Protein AF-A0A7S6S527-F1 (afdb_monomer)

Foldseek 3Di:
DVCVVQQWDQDPDPVDRRDIDRHPDDDDVVVVVVCVVCVVVVVCCQPVNDDQPDDQLVVQLVVQLVVCVVVVADCHRPGPSVVVSNVVSVVRVVVVVVVVVVPD

pLDDT: mean 82.78, std 13.39, range [46.62, 97.94]

Nearest PDB structures (foldseek):
  6sgb-assembly1_Cb  TM=3.307E-01  e=4.128E+00  Trypanosoma brucei brucei

Structure (mmCIF, N/CA/C/O backbone):
data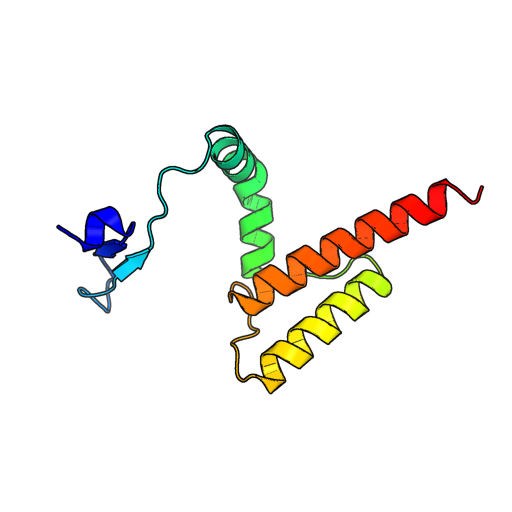_AF-A0A7S6S527-F1
#
_entry.id   AF-A0A7S6S527-F1
#
loop_
_atom_site.group_PDB
_atom_site.id
_atom_site.type_symbol
_atom_site.label_atom_id
_atom_site.label_alt_id
_atom_site.label_comp_id
_atom_site.label_asym_id
_atom_site.label_entity_id
_atom_site.label_seq_id
_atom_site.pdbx_PDB_ins_code
_atom_site.Cartn_x
_atom_site.Cartn_y
_atom_site.Cartn_z
_atom_site.occupancy
_atom_site.B_iso_or_equiv
_atom_site.auth_seq_id
_atom_site.auth_comp_id
_atom_site.auth_asym_id
_atom_site.auth_atom_id
_atom_site.pdbx_PDB_model_num
ATOM 1 N N . MET A 1 1 ? -9.438 11.636 27.607 1.00 56.94 1 MET A N 1
ATOM 2 C CA . MET A 1 1 ? -10.000 10.548 26.778 1.00 56.94 1 MET A CA 1
ATOM 3 C C . MET A 1 1 ? -8.856 9.749 26.169 1.00 56.94 1 MET A C 1
ATOM 5 O O . MET A 1 1 ? -8.045 10.335 25.465 1.00 56.94 1 MET A O 1
ATOM 9 N N . ALA A 1 2 ? -8.733 8.459 26.499 1.00 62.16 2 ALA A N 1
ATOM 10 C CA . ALA A 1 2 ? -7.599 7.614 26.098 1.00 62.16 2 ALA A CA 1
ATOM 11 C C . ALA A 1 2 ? -7.501 7.401 24.572 1.00 62.16 2 ALA A C 1
ATOM 13 O O . ALA A 1 2 ? -6.401 7.401 24.034 1.00 62.16 2 ALA A O 1
ATOM 14 N N . LEU A 1 3 ? -8.642 7.338 23.874 1.00 58.88 3 LEU A N 1
ATOM 15 C CA . LEU A 1 3 ? -8.729 7.197 22.411 1.00 58.88 3 LEU A CA 1
ATOM 16 C C . LEU A 1 3 ? -8.026 8.337 21.656 1.00 58.88 3 LEU A C 1
ATOM 18 O O . LEU A 1 3 ? -7.224 8.083 20.766 1.00 58.88 3 LEU A O 1
ATOM 22 N N . ALA A 1 4 ? -8.234 9.587 22.079 1.00 60.38 4 ALA A N 1
ATOM 23 C CA . ALA A 1 4 ? -7.584 10.746 21.464 1.00 60.38 4 ALA A CA 1
ATOM 24 C C . ALA A 1 4 ? -6.053 10.736 21.644 1.00 60.38 4 ALA A C 1
ATOM 26 O O . ALA A 1 4 ? -5.325 11.168 20.759 1.00 60.38 4 ALA A O 1
ATOM 27 N N . ARG A 1 5 ? -5.550 10.207 22.770 1.00 60.75 5 ARG A N 1
ATOM 28 C CA . ARG A 1 5 ? -4.101 10.051 23.005 1.00 60.75 5 ARG A CA 1
ATOM 29 C C . ARG A 1 5 ? -3.485 8.933 22.164 1.00 60.75 5 ARG A C 1
ATOM 31 O O . ARG A 1 5 ? -2.301 8.998 21.869 1.00 60.75 5 ARG A O 1
ATOM 38 N N . ALA A 1 6 ? -4.285 7.941 21.779 1.00 61.31 6 ALA A N 1
ATOM 39 C CA . ALA A 1 6 ? -3.887 6.871 20.872 1.00 61.31 6 ALA A CA 1
ATOM 40 C C . ALA A 1 6 ? -4.016 7.264 19.388 1.00 61.31 6 ALA A C 1
ATOM 42 O O . ALA A 1 6 ? -3.831 6.412 18.527 1.00 61.31 6 ALA A O 1
ATOM 43 N N . GLY A 1 7 ? -4.375 8.520 19.080 1.00 66.75 7 GLY A N 1
ATOM 44 C CA . GLY A 1 7 ? -4.630 8.938 17.704 1.00 66.75 7 GLY A CA 1
ATOM 45 C C . GLY A 1 7 ? -5.824 8.206 17.094 1.00 66.75 7 GLY A C 1
ATOM 46 O O . GLY A 1 7 ? -5.796 7.840 15.929 1.00 66.75 7 GLY A O 1
ATOM 47 N N . ILE A 1 8 ? -6.866 7.913 17.872 1.00 69.50 8 ILE A N 1
ATOM 48 C CA . ILE A 1 8 ? -8.067 7.228 17.384 1.00 69.50 8 ILE A CA 1
ATOM 49 C C . ILE A 1 8 ? -9.249 8.191 17.462 1.00 69.50 8 ILE A C 1
ATOM 51 O O . ILE A 1 8 ? -9.558 8.742 18.520 1.00 69.50 8 ILE A O 1
ATOM 55 N N . GLU A 1 9 ? -9.925 8.371 16.331 1.00 77.06 9 GLU A N 1
ATOM 56 C CA . GLU A 1 9 ? -11.110 9.211 16.186 1.00 77.06 9 GLU A CA 1
ATOM 57 C C . GLU A 1 9 ? -12.282 8.379 15.657 1.00 77.06 9 GLU A C 1
ATOM 59 O O . GLU A 1 9 ? -12.097 7.472 14.846 1.00 77.06 9 GLU A O 1
ATOM 64 N N . LEU A 1 10 ? -13.506 8.718 16.064 1.00 73.62 10 LEU A N 1
ATOM 65 C CA . LEU A 1 10 ? -14.705 8.226 15.387 1.00 73.62 10 LEU A CA 1
ATOM 66 C C . LEU A 1 10 ? -14.768 8.855 13.993 1.00 73.62 10 LEU A C 1
ATOM 68 O O . LEU A 1 10 ? -14.742 10.078 13.851 1.00 73.62 10 LEU A O 1
ATOM 72 N N . ALA A 1 11 ? -14.826 8.016 12.967 1.00 70.88 11 ALA A N 1
ATOM 73 C CA . ALA A 1 11 ? -14.973 8.436 11.588 1.00 70.88 11 ALA A CA 1
ATOM 74 C C . ALA A 1 11 ? -16.438 8.258 11.177 1.00 70.88 11 ALA A C 1
ATOM 76 O O . ALA A 1 11 ? -16.921 7.126 11.162 1.00 70.88 11 ALA A O 1
ATOM 77 N N . PRO A 1 12 ? -17.149 9.337 10.806 1.00 65.75 12 PRO A N 1
ATOM 78 C CA . PRO A 1 12 ? -18.485 9.207 10.247 1.00 65.75 12 PRO A CA 1
ATOM 79 C C . PRO A 1 12 ? -18.413 8.338 8.987 1.00 65.75 12 PRO A C 1
ATOM 81 O O . PRO A 1 12 ? -17.774 8.721 8.005 1.00 65.75 12 PRO A O 1
ATOM 84 N N . HIS A 1 13 ? -19.034 7.160 9.019 1.00 65.75 13 HIS A N 1
ATOM 85 C CA . HIS A 1 13 ? -19.111 6.255 7.879 1.00 65.75 13 HIS A CA 1
ATOM 86 C C . HIS A 1 13 ? -20.579 5.946 7.565 1.00 65.75 13 HIS A C 1
ATOM 88 O O . HIS A 1 13 ? -21.336 5.643 8.487 1.00 65.75 13 HIS A O 1
ATOM 94 N N . PRO A 1 14 ? -20.998 5.986 6.286 1.00 67.44 14 PRO A N 1
ATOM 95 C CA . PRO A 1 14 ? -22.406 5.839 5.910 1.00 67.44 14 PRO A CA 1
ATOM 96 C C . PRO A 1 14 ? -23.021 4.486 6.299 1.00 67.44 14 PRO A C 1
ATOM 98 O O . PRO A 1 14 ? -24.231 4.403 6.468 1.00 67.44 14 PRO A O 1
ATOM 101 N N . THR A 1 15 ? -22.208 3.440 6.467 1.00 79.56 15 THR A N 1
ATOM 102 C CA . THR A 1 15 ? -22.667 2.095 6.866 1.00 79.56 15 THR A CA 1
ATOM 103 C C . THR A 1 15 ? -22.188 1.640 8.244 1.00 79.56 15 THR A C 1
ATOM 105 O O . THR A 1 15 ? -22.611 0.583 8.697 1.00 79.56 15 THR A O 1
ATOM 108 N N . ASP A 1 16 ? -21.326 2.407 8.920 1.00 74.56 16 ASP A N 1
ATOM 109 C CA . ASP A 1 16 ? -20.830 2.049 10.256 1.00 74.56 16 ASP A CA 1
ATOM 110 C C . ASP A 1 16 ? -20.529 3.311 11.088 1.00 74.56 16 ASP A C 1
ATOM 112 O O . ASP A 1 16 ? -19.416 3.843 11.059 1.00 74.56 16 ASP A O 1
ATOM 116 N N . PRO A 1 17 ? -21.510 3.823 11.846 1.00 72.06 17 PRO A N 1
ATOM 117 C CA . PRO A 1 17 ? -21.333 5.038 12.634 1.00 72.06 17 PRO A CA 1
ATOM 118 C C . PRO A 1 17 ? -20.355 4.869 13.809 1.00 72.06 17 PRO A C 1
ATOM 120 O O . PRO A 1 17 ? -19.928 5.872 14.380 1.00 72.06 17 PRO A O 1
ATOM 123 N N . ALA A 1 18 ? -19.992 3.635 14.176 1.00 79.25 18 ALA A N 1
ATOM 124 C CA . ALA A 1 18 ? -19.023 3.345 15.230 1.00 79.25 18 ALA A CA 1
ATOM 125 C C . ALA A 1 18 ? -17.599 3.153 14.685 1.00 79.25 18 ALA A C 1
ATOM 127 O O . ALA A 1 18 ? -16.679 2.869 15.457 1.00 79.25 18 ALA A O 1
ATOM 128 N N . ARG A 1 19 ? -17.397 3.323 13.371 1.00 78.62 19 ARG A N 1
ATOM 129 C CA . ARG A 1 19 ? -16.106 3.093 12.731 1.00 78.62 19 ARG A CA 1
ATOM 130 C C . ARG A 1 19 ? -15.038 3.994 13.340 1.00 78.62 19 ARG A C 1
ATOM 132 O O . ARG A 1 19 ? -15.084 5.220 13.249 1.00 78.62 19 ARG A O 1
ATOM 139 N N . LEU A 1 20 ? -14.030 3.370 13.933 1.00 79.00 20 LEU A N 1
ATOM 140 C CA . LEU A 1 20 ? -12.847 4.058 14.427 1.00 79.00 20 LEU A CA 1
ATOM 141 C C . LEU A 1 20 ? -11.862 4.237 13.268 1.00 79.00 20 LEU A C 1
ATOM 143 O O . LEU A 1 20 ? -11.524 3.267 12.587 1.00 79.00 20 LEU A O 1
ATOM 147 N N . ARG A 1 21 ? -11.374 5.461 13.044 1.00 72.25 21 ARG A N 1
ATOM 148 C CA . ARG A 1 21 ? -10.151 5.680 12.265 1.00 72.25 21 ARG A CA 1
ATOM 149 C C . ARG A 1 21 ? -8.986 5.927 13.198 1.00 72.25 21 ARG A C 1
ATOM 151 O O . ARG A 1 21 ? -9.079 6.700 14.149 1.00 72.25 21 ARG A O 1
ATOM 158 N N . HIS A 1 22 ? -7.858 5.337 12.850 1.00 70.31 22 HIS A N 1
ATOM 159 C CA . HIS A 1 22 ? -6.585 5.798 13.357 1.00 70.31 22 HIS A CA 1
ATOM 160 C C . HIS A 1 22 ? -6.202 7.077 12.597 1.00 70.31 22 HIS A C 1
ATOM 162 O O . HIS A 1 22 ? -6.009 7.060 11.381 1.00 70.31 22 HIS A O 1
ATOM 168 N N . ARG A 1 23 ? -6.148 8.199 13.307 1.00 66.25 23 ARG A N 1
ATOM 169 C CA . ARG A 1 23 ? -5.499 9.437 12.896 1.00 66.25 23 ARG A CA 1
ATOM 170 C C . ARG A 1 23 ? -4.164 9.530 13.646 1.00 66.25 23 ARG A C 1
ATOM 172 O O . ARG A 1 23 ? -4.160 9.921 14.813 1.00 66.25 23 ARG A O 1
ATOM 179 N N . PRO A 1 24 ? -3.039 9.196 12.996 1.00 60.59 24 PRO A N 1
ATOM 180 C CA . PRO A 1 24 ? -1.721 9.428 13.574 1.00 60.59 24 PRO A CA 1
ATOM 181 C C . PRO A 1 24 ? -1.588 10.882 14.046 1.00 60.59 24 PRO A C 1
ATOM 183 O O . PRO A 1 24 ? -2.240 11.772 13.488 1.00 60.59 24 PRO A O 1
ATOM 186 N N . ALA A 1 25 ? -0.725 11.131 15.037 1.00 67.75 25 ALA A N 1
ATOM 187 C CA . ALA A 1 25 ? -0.280 12.490 15.345 1.00 67.75 25 ALA A CA 1
ATOM 188 C C . ALA A 1 25 ? 0.169 13.199 14.055 1.00 67.75 25 ALA A C 1
ATOM 190 O O . ALA A 1 25 ? 0.591 12.523 13.110 1.00 67.75 25 ALA A O 1
ATOM 191 N N . ASP A 1 26 ? 0.041 14.531 14.010 1.00 70.94 26 ASP A N 1
ATOM 192 C CA . ASP A 1 26 ? 0.359 15.315 12.814 1.00 70.94 26 ASP A CA 1
ATOM 193 C C . ASP A 1 26 ? 1.672 14.830 12.188 1.00 70.94 26 ASP A C 1
ATOM 195 O O . ASP A 1 26 ? 2.714 14.764 12.845 1.00 70.94 26 ASP A O 1
ATOM 199 N N . LEU A 1 27 ? 1.591 14.425 10.917 1.00 71.19 27 LEU A N 1
ATOM 200 C CA . LEU A 1 27 ? 2.757 13.980 10.164 1.00 71.19 27 LEU A CA 1
ATOM 201 C C . LEU A 1 27 ? 3.811 15.094 10.191 1.00 71.19 27 LEU A C 1
ATOM 203 O O . LEU A 1 27 ? 3.431 16.266 10.072 1.00 71.19 27 LEU A O 1
ATOM 207 N N . PRO A 1 28 ? 5.113 14.756 10.263 1.00 84.12 28 PRO A N 1
ATOM 208 C CA . PRO A 1 28 ? 6.173 15.740 10.091 1.00 84.12 28 PRO A CA 1
ATOM 209 C C . PRO A 1 28 ? 5.870 16.643 8.880 1.00 84.12 28 PRO A C 1
ATOM 211 O O . PRO A 1 28 ? 5.493 16.109 7.827 1.00 84.12 28 PRO A O 1
ATOM 214 N N . PRO A 1 29 ? 5.981 17.982 8.998 1.00 81.38 29 PRO A N 1
ATOM 215 C CA . PRO A 1 29 ? 5.527 18.910 7.960 1.00 81.38 29 PRO A CA 1
ATOM 216 C C . PRO A 1 29 ? 6.087 18.594 6.573 1.00 81.38 29 PRO A C 1
ATOM 218 O O . PRO A 1 29 ? 5.344 18.623 5.591 1.00 81.38 29 PRO A O 1
ATOM 221 N N . ASP A 1 30 ? 7.357 18.195 6.506 1.00 86.62 30 ASP A N 1
ATOM 222 C CA . ASP A 1 30 ? 8.026 17.816 5.261 1.00 86.62 30 ASP A CA 1
ATOM 223 C C . ASP A 1 30 ? 7.396 16.577 4.619 1.00 86.62 30 ASP A C 1
ATOM 225 O O . ASP A 1 30 ? 7.185 16.528 3.407 1.00 86.62 30 ASP A O 1
ATOM 229 N N . LEU A 1 31 ? 7.023 15.582 5.428 1.00 81.38 31 LEU A N 1
ATOM 230 C CA . LEU A 1 31 ? 6.355 14.377 4.945 1.00 81.38 31 LEU A CA 1
ATOM 231 C C . LEU A 1 31 ? 4.936 14.693 4.459 1.00 81.38 31 LEU A C 1
ATOM 233 O O . LEU A 1 31 ? 4.532 14.234 3.392 1.00 81.38 31 LEU A O 1
ATOM 237 N N . SER A 1 32 ? 4.201 15.530 5.195 1.00 84.00 32 SER A N 1
ATOM 238 C CA . SER A 1 32 ? 2.873 16.005 4.789 1.00 84.00 32 SER A CA 1
ATOM 239 C C . SER A 1 32 ? 2.927 16.785 3.469 1.00 84.00 32 SER A C 1
ATOM 241 O O . SER A 1 32 ? 2.113 16.557 2.570 1.00 84.00 32 SER A O 1
ATOM 243 N N . ALA A 1 33 ? 3.920 17.663 3.304 1.00 87.44 33 ALA A N 1
ATOM 244 C CA . ALA A 1 33 ? 4.144 18.409 2.069 1.00 87.44 33 ALA A CA 1
ATOM 245 C C . ALA A 1 33 ? 4.477 17.479 0.893 1.00 87.44 33 ALA A C 1
ATOM 247 O O . ALA A 1 33 ? 3.848 17.577 -0.161 1.00 87.44 33 ALA A O 1
ATOM 248 N N . ARG A 1 34 ? 5.393 16.520 1.082 1.00 88.31 34 ARG A N 1
ATOM 249 C CA . ARG A 1 34 ? 5.749 15.529 0.054 1.00 88.31 34 ARG A CA 1
ATOM 250 C C . ARG A 1 34 ? 4.553 14.679 -0.368 1.00 88.31 34 ARG A C 1
ATOM 252 O O . ARG A 1 34 ? 4.326 14.505 -1.562 1.00 88.31 34 ARG A O 1
ATOM 259 N N . LEU A 1 35 ? 3.746 14.204 0.581 1.00 86.44 35 LEU A N 1
ATOM 260 C CA . LEU A 1 35 ? 2.534 13.436 0.276 1.00 86.44 35 LEU A CA 1
ATOM 261 C C . LEU A 1 35 ? 1.507 14.255 -0.513 1.00 86.44 35 LEU A C 1
ATOM 263 O O . LEU A 1 35 ? 0.839 13.712 -1.388 1.00 86.44 35 LEU A O 1
ATOM 267 N N . ARG A 1 36 ? 1.388 15.562 -0.244 1.00 88.56 36 ARG A N 1
ATOM 268 C CA . ARG A 1 36 ? 0.527 16.452 -1.040 1.00 88.56 36 ARG A CA 1
ATOM 269 C C . ARG A 1 36 ? 1.034 16.604 -2.470 1.00 88.56 36 ARG A C 1
ATOM 271 O O . ARG A 1 36 ? 0.228 16.503 -3.390 1.00 88.56 36 ARG A O 1
ATOM 278 N N . ILE A 1 37 ? 2.340 16.803 -2.652 1.00 94.56 37 ILE A N 1
ATOM 279 C CA . ILE A 1 37 ? 2.968 16.934 -3.977 1.00 94.56 37 ILE A CA 1
ATOM 280 C C . ILE A 1 37 ? 2.778 15.646 -4.790 1.00 94.56 37 ILE A C 1
ATOM 282 O O . ILE A 1 37 ? 2.375 15.697 -5.948 1.00 94.56 37 ILE A O 1
ATOM 286 N N . HIS A 1 38 ? 2.992 14.483 -4.170 1.00 91.12 38 HIS A N 1
ATOM 287 C CA . HIS A 1 38 ? 2.923 13.182 -4.842 1.00 91.12 38 HIS A CA 1
ATOM 288 C C . HIS A 1 38 ? 1.559 12.491 -4.728 1.00 91.12 38 HIS A C 1
ATOM 290 O O . HIS A 1 38 ? 1.443 11.304 -5.030 1.00 91.12 38 HIS A O 1
ATOM 296 N N . ARG A 1 39 ? 0.505 13.214 -4.326 1.00 90.50 39 ARG A N 1
ATOM 297 C CA . ARG A 1 39 ? -0.815 12.631 -4.040 1.00 90.50 39 ARG A CA 1
ATOM 298 C C . ARG A 1 39 ? -1.354 11.793 -5.196 1.00 90.50 39 ARG A C 1
ATOM 300 O O . ARG A 1 39 ? -1.865 10.707 -4.958 1.00 90.50 39 ARG A O 1
ATOM 307 N N . ALA A 1 40 ? -1.264 12.298 -6.425 1.00 91.31 40 ALA A N 1
ATOM 308 C CA . ALA A 1 40 ? -1.778 11.594 -7.599 1.00 91.31 40 ALA A CA 1
ATOM 309 C C . ALA A 1 40 ? -1.050 10.262 -7.830 1.00 91.31 40 ALA A C 1
ATOM 311 O O . ALA A 1 40 ? -1.704 9.250 -8.051 1.00 91.31 40 ALA A O 1
ATOM 312 N N . ALA A 1 41 ? 0.279 10.250 -7.696 1.00 88.19 41 ALA A N 1
ATOM 313 C CA . ALA A 1 41 ? 1.083 9.040 -7.843 1.00 88.19 41 ALA A CA 1
ATOM 314 C C . ALA A 1 41 ? 0.780 8.014 -6.741 1.00 88.19 41 ALA A C 1
ATOM 316 O O . ALA A 1 41 ? 0.602 6.837 -7.028 1.00 88.19 41 ALA A O 1
ATOM 317 N N . VAL A 1 42 ? 0.652 8.467 -5.488 1.00 88.06 42 VAL A N 1
ATOM 318 C CA . VAL A 1 42 ? 0.296 7.598 -4.355 1.00 88.06 42 VAL A CA 1
ATOM 319 C C . VAL A 1 42 ? -1.098 6.997 -4.538 1.00 88.06 42 VAL A C 1
ATOM 321 O O . VAL A 1 42 ? -1.291 5.811 -4.297 1.00 88.06 42 VAL A O 1
ATOM 324 N N . VAL A 1 43 ? -2.074 7.794 -4.983 1.00 88.75 43 VAL A N 1
ATOM 325 C CA . VAL A 1 43 ? -3.429 7.294 -5.261 1.00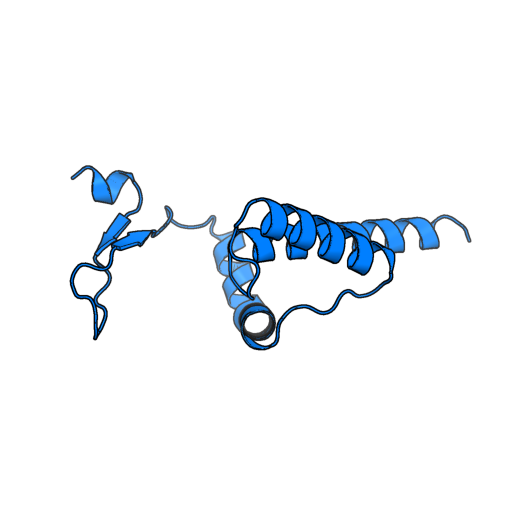 88.75 43 VAL A CA 1
ATOM 326 C C . VAL A 1 43 ? -3.424 6.316 -6.433 1.00 88.75 43 VAL A C 1
ATOM 328 O O . VAL A 1 43 ? -4.052 5.271 -6.313 1.00 88.75 43 VAL A O 1
ATOM 331 N N . GLY A 1 44 ? -2.703 6.614 -7.518 1.00 88.19 44 GLY A N 1
ATOM 332 C CA . GLY A 1 44 ? -2.553 5.696 -8.650 1.00 88.19 44 GLY A CA 1
ATOM 333 C C . GLY A 1 44 ? -1.993 4.349 -8.204 1.00 88.19 44 GLY A C 1
ATOM 334 O O . GLY A 1 44 ? -2.601 3.322 -8.452 1.00 88.19 44 GLY A O 1
ATOM 335 N N . LEU A 1 45 ? -0.925 4.349 -7.405 1.00 89.19 45 LEU A N 1
ATOM 336 C CA . LEU A 1 45 ? -0.344 3.121 -6.856 1.00 89.19 45 LEU A CA 1
ATOM 337 C C . LEU A 1 45 ? -1.333 2.311 -5.996 1.00 89.19 45 LEU A C 1
ATOM 339 O O . LEU A 1 45 ? -1.342 1.085 -6.040 1.00 89.19 45 LEU A O 1
ATOM 343 N N . LEU A 1 46 ? -2.182 2.980 -5.213 1.00 88.62 46 LEU A N 1
ATOM 344 C CA . LEU A 1 46 ? -3.181 2.309 -4.375 1.00 88.62 46 LEU A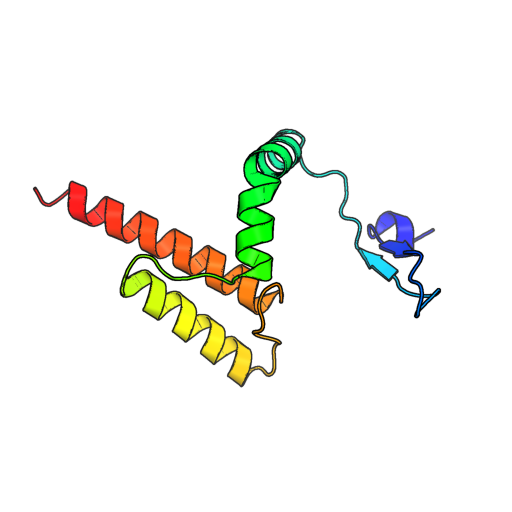 CA 1
ATOM 345 C C . LEU A 1 46 ? -4.369 1.747 -5.168 1.00 88.62 46 LEU A C 1
ATOM 347 O O . LEU A 1 46 ? -4.994 0.793 -4.711 1.00 88.62 46 LEU A O 1
ATOM 351 N N . VAL A 1 47 ? -4.706 2.352 -6.309 1.00 88.56 47 VAL A N 1
ATOM 352 C CA . VAL A 1 47 ? -5.854 1.958 -7.141 1.00 88.56 47 VAL A CA 1
ATOM 353 C C . VAL A 1 47 ? -5.441 0.948 -8.205 1.00 88.56 47 VAL A C 1
ATOM 355 O O . VAL A 1 47 ? -6.078 -0.093 -8.345 1.00 88.56 47 VAL A O 1
ATOM 358 N N . ASP A 1 48 ? -4.367 1.251 -8.923 1.00 89.44 48 ASP A N 1
ATOM 359 C CA . ASP A 1 48 ? -3.894 0.496 -10.082 1.00 89.44 48 ASP A CA 1
ATOM 360 C C . ASP A 1 48 ? -2.901 -0.610 -9.681 1.00 89.44 48 ASP A C 1
ATOM 362 O O . ASP A 1 48 ? -2.602 -1.507 -10.468 1.00 89.44 48 ASP A O 1
ATOM 366 N N . GLY A 1 49 ? -2.413 -0.575 -8.438 1.00 90.56 49 GLY A N 1
ATOM 367 C CA . GLY A 1 49 ? -1.415 -1.499 -7.917 1.00 90.56 49 GLY A CA 1
ATOM 368 C C . GLY A 1 49 ? 0.020 -1.053 -8.204 1.00 90.56 49 GLY A C 1
ATOM 369 O O . GLY A 1 49 ? 0.296 0.071 -8.62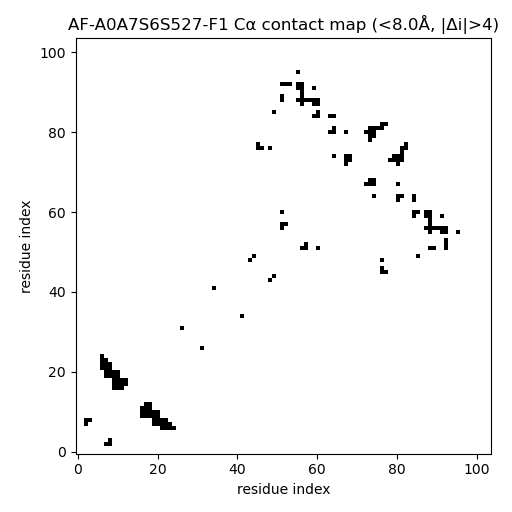3 1.00 90.56 49 GLY A O 1
ATOM 370 N N . TYR A 1 50 ? 0.962 -1.953 -7.934 1.00 93.69 50 TYR A N 1
ATOM 371 C CA . TYR A 1 50 ? 2.392 -1.714 -8.091 1.00 93.69 50 TYR A CA 1
ATOM 372 C C . TYR A 1 50 ? 2.990 -2.750 -9.041 1.00 93.69 50 TYR A C 1
ATOM 374 O O . TYR A 1 50 ? 2.763 -3.948 -8.877 1.00 93.69 50 TYR A O 1
ATOM 382 N N . ALA A 1 51 ? 3.761 -2.267 -10.013 1.00 93.12 51 ALA A N 1
ATOM 383 C CA . ALA A 1 51 ? 4.524 -3.081 -10.945 1.00 93.12 51 ALA A CA 1
ATOM 384 C C . ALA A 1 51 ? 6.025 -2.886 -10.656 1.00 93.12 51 ALA A C 1
ATOM 386 O O . ALA A 1 51 ? 6.501 -1.750 -10.742 1.00 93.12 51 ALA A O 1
ATOM 387 N N . PRO A 1 52 ? 6.764 -3.951 -10.300 1.00 92.38 52 PRO A N 1
ATOM 388 C CA . PRO A 1 52 ? 8.210 -3.895 -10.110 1.00 92.38 52 PRO A CA 1
ATOM 389 C C . PRO A 1 52 ? 8.944 -3.432 -11.371 1.00 92.38 52 PRO A C 1
ATOM 391 O O . PRO A 1 52 ? 8.542 -3.762 -12.486 1.00 92.38 52 PRO A O 1
ATOM 394 N N . ALA A 1 53 ? 10.027 -2.678 -11.183 1.00 89.25 53 ALA A N 1
ATOM 395 C CA . ALA A 1 53 ? 10.830 -2.151 -12.285 1.00 89.25 53 ALA A CA 1
ATOM 396 C C . ALA A 1 53 ? 11.795 -3.190 -12.891 1.00 89.25 53 ALA A C 1
ATOM 398 O O . ALA A 1 53 ? 12.149 -3.073 -14.063 1.00 89.25 53 ALA A O 1
ATOM 399 N N . ASP A 1 54 ? 12.207 -4.187 -12.105 1.00 91.12 54 ASP A N 1
ATOM 400 C CA . ASP A 1 54 ? 13.169 -5.225 -12.480 1.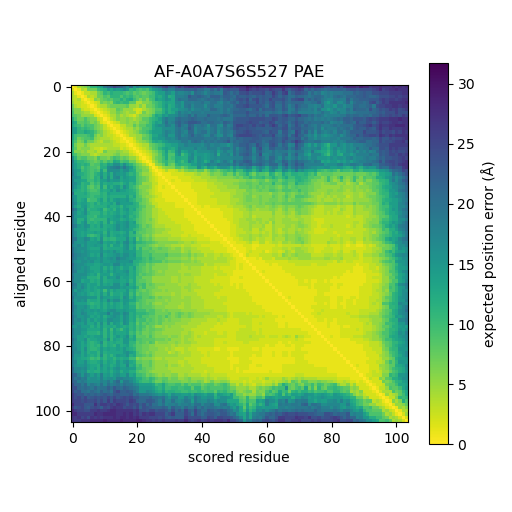00 91.12 54 ASP A CA 1
ATOM 401 C C . ASP A 1 54 ? 12.902 -6.551 -11.740 1.00 91.12 54 ASP A C 1
ATOM 403 O O . ASP A 1 54 ? 12.000 -6.650 -10.897 1.00 91.12 54 ASP A O 1
ATOM 407 N N . ASP A 1 55 ? 13.674 -7.584 -12.093 1.00 92.75 55 ASP A N 1
ATOM 408 C CA . ASP A 1 55 ? 13.519 -8.944 -11.570 1.00 92.75 55 ASP A CA 1
ATOM 409 C C . ASP A 1 55 ? 13.833 -9.043 -10.070 1.00 92.75 55 ASP A C 1
ATOM 411 O O . ASP A 1 55 ? 13.141 -9.769 -9.356 1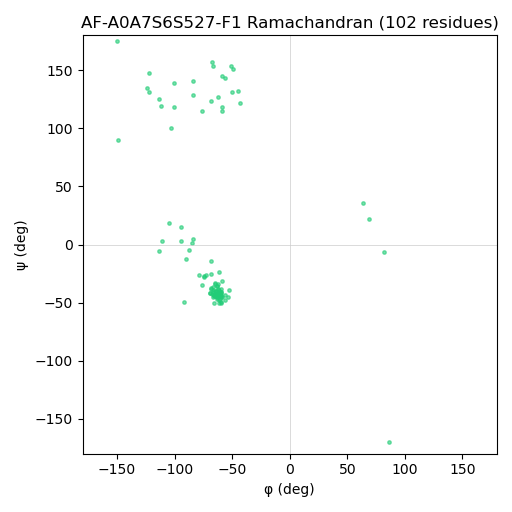.00 92.75 55 ASP A O 1
ATOM 415 N N . ASP A 1 56 ? 14.821 -8.293 -9.569 1.00 92.44 56 ASP A N 1
ATOM 416 C CA . ASP A 1 56 ? 15.190 -8.289 -8.146 1.00 92.44 56 ASP A CA 1
ATOM 417 C C . ASP A 1 56 ? 14.053 -7.680 -7.310 1.00 92.44 56 ASP A C 1
ATOM 419 O O . ASP A 1 56 ? 13.609 -8.249 -6.307 1.00 92.44 56 ASP A O 1
ATOM 423 N N . ALA A 1 57 ? 13.505 -6.555 -7.770 1.00 93.00 57 ALA A N 1
ATOM 424 C CA . ALA A 1 57 ? 12.339 -5.920 -7.178 1.00 93.00 57 ALA A CA 1
ATOM 425 C C . ALA A 1 57 ? 11.104 -6.831 -7.249 1.00 93.00 57 ALA A C 1
ATOM 427 O O . ALA A 1 57 ? 10.317 -6.879 -6.296 1.00 93.00 57 ALA A O 1
ATOM 428 N N . GLY A 1 58 ? 10.932 -7.561 -8.354 1.00 95.50 58 GLY A N 1
ATOM 429 C CA . GLY A 1 58 ? 9.863 -8.541 -8.529 1.00 95.50 58 GLY A CA 1
ATOM 430 C C . GLY A 1 58 ? 9.981 -9.720 -7.569 1.00 95.50 58 GLY A C 1
ATOM 431 O O . GLY A 1 58 ? 8.986 -10.103 -6.950 1.00 95.50 58 GLY A O 1
ATOM 432 N N . TYR A 1 59 ? 11.195 -10.237 -7.382 1.00 95.38 59 TYR A N 1
ATOM 433 C CA . TYR A 1 59 ? 11.487 -11.304 -6.432 1.00 95.38 59 TYR A CA 1
ATOM 434 C C . TYR A 1 59 ? 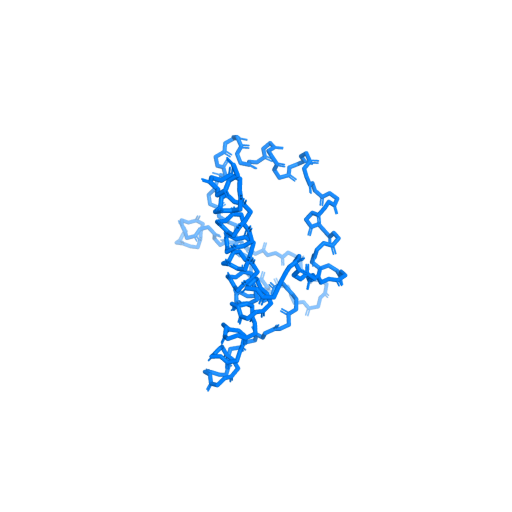11.169 -10.872 -4.997 1.00 95.38 59 TYR A C 1
ATOM 436 O O . TYR A 1 59 ? 10.419 -11.565 -4.313 1.00 95.38 59 TYR A O 1
ATOM 444 N N . VAL A 1 60 ? 11.659 -9.706 -4.557 1.00 96.38 60 VAL A N 1
ATOM 445 C CA . VAL A 1 60 ? 11.397 -9.194 -3.198 1.00 96.38 60 VAL A CA 1
ATOM 446 C C . VAL A 1 60 ? 9.900 -8.999 -2.962 1.00 96.38 60 VAL A C 1
ATOM 448 O O . VAL A 1 60 ? 9.381 -9.415 -1.925 1.00 96.38 60 VAL A O 1
ATOM 451 N N . LEU A 1 61 ? 9.184 -8.415 -3.929 1.00 96.62 61 LEU A N 1
ATOM 452 C CA . LEU A 1 61 ? 7.736 -8.240 -3.822 1.00 96.62 61 LEU A CA 1
ATOM 453 C C . LEU A 1 61 ? 7.025 -9.593 -3.672 1.00 96.62 61 LEU A C 1
ATOM 455 O O . LEU A 1 61 ? 6.210 -9.761 -2.765 1.00 96.62 61 LEU A O 1
ATOM 459 N N . GLY A 1 62 ? 7.333 -10.550 -4.552 1.00 96.62 62 GLY A N 1
ATOM 460 C CA . GLY A 1 62 ? 6.714 -11.874 -4.556 1.00 96.62 62 GLY A CA 1
ATOM 461 C C . GLY A 1 62 ? 7.011 -12.670 -3.286 1.00 96.62 62 GLY A C 1
ATOM 462 O O . GLY A 1 62 ? 6.092 -13.227 -2.691 1.00 96.62 62 GLY A O 1
ATOM 463 N N . GLU A 1 63 ? 8.265 -12.667 -2.829 1.00 97.88 63 GLU A N 1
ATOM 464 C CA . GLU A 1 63 ? 8.688 -13.343 -1.599 1.00 97.88 63 GLU A CA 1
ATOM 465 C C . GLU A 1 63 ? 7.926 -12.797 -0.385 1.00 97.88 63 GLU A C 1
ATOM 467 O O . GLU A 1 63 ? 7.346 -13.561 0.387 1.00 97.88 63 GLU A O 1
ATOM 472 N N . ARG A 1 64 ? 7.872 -11.468 -0.225 1.00 97.75 64 ARG A N 1
ATOM 473 C CA . ARG A 1 64 ? 7.202 -10.838 0.922 1.00 97.75 64 ARG A CA 1
ATOM 474 C C . ARG A 1 64 ? 5.697 -11.049 0.916 1.00 97.75 64 ARG A C 1
ATOM 476 O O . ARG A 1 64 ? 5.125 -11.289 1.979 1.00 97.75 64 ARG A O 1
ATOM 483 N N . LEU A 1 65 ? 5.058 -10.985 -0.251 1.00 97.50 65 LEU A N 1
ATOM 484 C CA . LEU A 1 65 ? 3.630 -11.271 -0.362 1.00 97.50 65 LEU A CA 1
ATOM 485 C C . LEU A 1 65 ? 3.324 -12.752 -0.117 1.00 97.50 65 LEU A C 1
ATOM 487 O O . LEU A 1 65 ? 2.337 -13.035 0.551 1.00 97.50 65 LEU A O 1
ATOM 491 N N . GLY A 1 66 ? 4.175 -13.673 -0.578 1.00 97.50 66 GLY A N 1
ATOM 492 C CA . GLY A 1 66 ? 4.041 -15.102 -0.287 1.00 97.50 66 GLY A CA 1
ATOM 493 C C . GLY A 1 66 ? 4.135 -15.398 1.211 1.00 97.50 66 GLY A C 1
ATOM 494 O O . GLY A 1 66 ? 3.248 -16.034 1.765 1.00 97.50 66 GLY A O 1
ATOM 495 N N . ILE A 1 67 ? 5.139 -14.836 1.896 1.00 97.94 67 ILE A N 1
ATOM 496 C CA . ILE A 1 67 ? 5.272 -14.959 3.359 1.00 97.94 67 ILE A CA 1
ATOM 497 C C . ILE A 1 67 ? 4.042 -14.383 4.075 1.00 97.94 67 ILE A C 1
ATOM 499 O O . ILE A 1 67 ? 3.552 -14.964 5.040 1.00 97.94 67 ILE A O 1
ATOM 503 N N . ALA A 1 68 ? 3.538 -13.229 3.632 1.00 97.19 68 ALA A N 1
ATOM 504 C CA . ALA A 1 68 ? 2.350 -12.621 4.223 1.00 97.19 68 ALA A CA 1
ATOM 505 C C . ALA A 1 68 ? 1.094 -13.487 4.024 1.00 97.19 68 ALA A C 1
ATOM 507 O O . ALA A 1 68 ? 0.303 -13.618 4.959 1.00 97.19 68 ALA A O 1
ATOM 508 N N . ASP A 1 69 ? 0.929 -14.090 2.846 1.00 97.00 69 ASP A N 1
ATOM 509 C CA . ASP A 1 69 ? -0.180 -14.997 2.539 1.00 97.00 69 ASP A CA 1
ATOM 510 C C . ASP A 1 69 ? -0.125 -16.269 3.400 1.00 97.00 69 ASP A C 1
ATOM 512 O O . ASP A 1 69 ? -1.121 -16.624 4.030 1.00 97.00 69 ASP A O 1
ATOM 516 N N . ASP A 1 70 ? 1.061 -16.869 3.554 1.00 97.75 70 ASP A N 1
ATOM 517 C CA . ASP A 1 70 ? 1.293 -18.025 4.436 1.00 97.75 70 ASP A CA 1
ATOM 518 C C . ASP A 1 70 ? 0.942 -17.723 5.905 1.00 97.75 70 ASP A C 1
ATOM 520 O O . ASP A 1 70 ? 0.500 -18.598 6.655 1.00 97.75 70 ASP A O 1
ATOM 524 N N . LEU A 1 71 ? 1.106 -16.466 6.328 1.00 96.62 71 LEU A N 1
ATOM 525 C CA . LEU A 1 71 ? 0.732 -15.977 7.658 1.00 96.62 71 LEU A CA 1
ATOM 526 C C . LEU A 1 71 ? -0.747 -15.558 7.764 1.00 96.62 71 LEU A C 1
ATOM 528 O O . LEU A 1 71 ? -1.178 -15.094 8.823 1.00 96.62 71 LEU A O 1
ATOM 532 N N . GLY A 1 72 ? -1.532 -15.695 6.692 1.00 94.69 72 GLY A N 1
ATOM 533 C CA . GLY A 1 72 ? -2.938 -15.291 6.631 1.00 94.69 72 GLY A CA 1
ATOM 534 C C . GLY A 1 72 ? -3.149 -13.774 6.677 1.00 94.69 72 GLY A C 1
ATOM 535 O O . GLY A 1 72 ? -4.218 -13.302 7.073 1.00 94.69 72 GLY A O 1
ATOM 536 N N . MET A 1 73 ? -2.131 -12.988 6.322 1.00 96.44 73 MET A N 1
ATOM 537 C CA . MET A 1 73 ? -2.212 -11.532 6.294 1.00 96.44 73 MET A CA 1
ATOM 538 C C . MET A 1 73 ? -2.825 -11.053 4.969 1.00 96.44 73 MET A C 1
ATOM 540 O O . MET A 1 73 ? -2.492 -11.581 3.913 1.00 96.44 73 MET A O 1
ATOM 544 N N . PRO A 1 74 ? -3.680 -10.013 4.965 1.00 93.12 74 PRO A N 1
ATOM 545 C CA . PRO A 1 74 ? -4.220 -9.482 3.717 1.00 93.12 74 PRO A CA 1
ATOM 546 C C . PRO A 1 74 ? -3.123 -8.921 2.795 1.00 93.12 74 PRO A C 1
ATOM 548 O O . PRO A 1 74 ? -2.362 -8.042 3.201 1.00 93.12 74 PRO A O 1
ATOM 551 N N . THR A 1 75 ? -3.094 -9.381 1.542 1.00 95.50 75 THR A N 1
ATOM 552 C CA . THR A 1 75 ? -2.076 -9.041 0.521 1.00 95.50 75 THR A CA 1
ATOM 553 C C . THR A 1 75 ? -2.598 -8.171 -0.630 1.00 95.50 75 THR A C 1
ATOM 555 O O . THR A 1 75 ? -1.855 -7.848 -1.554 1.00 95.50 75 THR A O 1
ATOM 558 N N . HIS A 1 76 ? -3.869 -7.759 -0.590 1.00 91.50 76 HIS A N 1
ATOM 559 C CA . HIS A 1 76 ? -4.462 -6.891 -1.611 1.00 91.50 76 HIS A CA 1
ATOM 560 C C . HIS A 1 76 ? -3.850 -5.473 -1.597 1.00 91.50 76 HIS A C 1
ATOM 562 O O . HIS A 1 76 ? -3.356 -5.032 -0.553 1.00 91.50 76 HIS A O 1
ATOM 568 N N . PRO A 1 77 ? -3.919 -4.721 -2.715 1.00 91.44 77 PRO A N 1
ATOM 569 C CA . PRO A 1 77 ? -3.422 -3.349 -2.777 1.00 91.44 77 PRO A CA 1
ATOM 570 C C . PRO A 1 77 ? -3.930 -2.468 -1.630 1.00 91.44 77 PRO A C 1
ATOM 572 O O . PRO A 1 77 ? -5.120 -2.438 -1.319 1.00 91.44 77 PRO A O 1
ATOM 575 N N . GLY A 1 78 ? -3.004 -1.762 -0.981 1.00 87.06 78 GLY A N 1
ATOM 576 C CA . GLY A 1 78 ? -3.287 -0.904 0.173 1.00 87.06 78 GLY A CA 1
ATOM 577 C C . GLY A 1 78 ? -3.382 -1.618 1.528 1.00 87.06 78 GLY A C 1
ATOM 578 O O . GLY A 1 78 ? -3.451 -0.936 2.553 1.00 87.06 78 GLY A O 1
ATOM 579 N N . ALA A 1 79 ? -3.335 -2.953 1.577 1.00 90.62 79 ALA A N 1
ATOM 580 C CA . ALA A 1 79 ? -3.201 -3.674 2.839 1.00 90.62 79 ALA A CA 1
ATOM 581 C C . ALA A 1 79 ? -1.827 -3.411 3.495 1.00 90.62 79 ALA A C 1
ATOM 583 O O . ALA A 1 79 ? -0.847 -3.160 2.788 1.00 90.62 79 ALA A O 1
ATOM 584 N N . PRO A 1 80 ? -1.698 -3.509 4.834 1.00 90.50 80 PRO A N 1
ATOM 585 C CA . PRO A 1 80 ? -0.424 -3.258 5.510 1.00 90.50 80 PRO A CA 1
ATOM 586 C C . PRO A 1 80 ? 0.732 -4.131 5.004 1.00 90.50 80 PRO A C 1
ATOM 588 O O . PRO A 1 80 ? 1.816 -3.608 4.762 1.00 90.50 80 PRO A O 1
ATOM 591 N N . ALA A 1 81 ? 0.498 -5.432 4.791 1.00 94.00 81 ALA A N 1
ATOM 592 C CA . ALA A 1 81 ? 1.520 -6.337 4.260 1.00 94.00 81 ALA A CA 1
ATOM 593 C C . ALA A 1 81 ? 1.951 -5.939 2.842 1.00 94.00 81 ALA A C 1
ATOM 595 O O . ALA A 1 81 ? 3.138 -5.933 2.527 1.00 94.00 81 ALA A O 1
ATOM 596 N N . TRP A 1 82 ? 0.987 -5.529 2.014 1.00 96.00 82 TRP A N 1
ATOM 597 C CA . TRP A 1 82 ? 1.250 -5.052 0.664 1.00 96.00 82 TRP A CA 1
ATOM 598 C C . TRP A 1 82 ? 2.101 -3.778 0.657 1.00 96.00 82 TRP A C 1
ATOM 600 O O . TRP A 1 82 ? 3.081 -3.701 -0.076 1.00 96.00 82 TRP A O 1
ATOM 610 N N . LEU A 1 83 ? 1.789 -2.800 1.516 1.00 94.06 83 LEU A N 1
ATOM 611 C CA . LEU A 1 83 ? 2.550 -1.547 1.605 1.00 94.06 83 LEU A CA 1
ATOM 612 C C . LEU A 1 83 ? 4.014 -1.776 2.005 1.00 94.06 83 LEU A C 1
ATOM 614 O O . LEU A 1 83 ? 4.902 -1.116 1.467 1.00 94.06 83 LEU A O 1
ATOM 618 N N . VAL A 1 84 ? 4.264 -2.714 2.923 1.00 94.19 84 VAL A N 1
ATOM 619 C CA . VAL A 1 84 ? 5.626 -3.097 3.322 1.00 94.19 84 VAL A CA 1
ATOM 620 C C . VAL A 1 84 ? 6.359 -3.758 2.155 1.00 94.19 84 VAL A C 1
ATOM 622 O O . VAL A 1 84 ? 7.447 -3.313 1.796 1.00 94.19 84 VAL A O 1
ATOM 625 N N . ALA A 1 85 ? 5.740 -4.751 1.509 1.00 96.38 85 ALA A N 1
ATOM 626 C CA . ALA A 1 85 ? 6.345 -5.474 0.391 1.00 96.38 85 ALA A CA 1
ATOM 627 C C . ALA A 1 85 ? 6.689 -4.550 -0.795 1.00 96.38 85 ALA A C 1
ATOM 629 O O . ALA A 1 85 ? 7.770 -4.654 -1.373 1.00 96.38 85 ALA A O 1
ATOM 630 N N . VAL A 1 86 ? 5.807 -3.601 -1.124 1.00 95.31 86 VAL A N 1
ATOM 631 C CA . VAL A 1 86 ? 6.054 -2.583 -2.158 1.00 95.31 86 VAL A CA 1
ATOM 632 C C . VAL A 1 86 ? 7.228 -1.680 -1.782 1.00 95.31 86 VAL A C 1
ATOM 634 O O . VAL A 1 86 ? 8.091 -1.427 -2.619 1.00 95.31 86 VAL A O 1
ATOM 637 N N . GLY A 1 87 ? 7.293 -1.210 -0.532 1.00 93.12 87 GLY A N 1
ATOM 638 C CA . GLY A 1 87 ? 8.395 -0.363 -0.070 1.00 93.12 87 GLY A CA 1
ATOM 639 C C . GLY A 1 87 ? 9.754 -1.067 -0.131 1.00 93.12 87 GLY A C 1
ATOM 640 O O . GLY A 1 87 ? 10.738 -0.476 -0.580 1.00 93.12 87 GLY A O 1
ATOM 641 N N . GLU A 1 88 ? 9.807 -2.341 0.262 1.00 94.56 88 GLU A N 1
ATOM 642 C CA . GLU A 1 88 ? 11.029 -3.149 0.173 1.00 94.56 88 GLU A CA 1
ATOM 643 C C . GLU A 1 88 ? 11.429 -3.419 -1.283 1.00 94.56 88 GLU A C 1
ATOM 645 O O . GLU A 1 88 ? 12.592 -3.247 -1.642 1.00 94.56 88 GLU A O 1
ATOM 650 N N . SER A 1 89 ? 10.462 -3.740 -2.147 1.00 94.75 89 SER A N 1
ATOM 651 C CA . SER A 1 89 ? 10.682 -3.931 -3.585 1.00 94.75 89 SER A CA 1
ATOM 652 C C . SER A 1 89 ? 11.247 -2.678 -4.267 1.00 94.75 89 SER A C 1
ATOM 654 O O . SER A 1 89 ? 12.216 -2.765 -5.019 1.00 94.75 89 SER A O 1
ATOM 656 N N . MET A 1 90 ? 10.700 -1.495 -3.966 1.00 92.56 90 MET A N 1
ATOM 657 C CA . MET A 1 90 ? 11.220 -0.222 -4.484 1.00 92.56 90 MET A CA 1
ATOM 658 C C . MET A 1 90 ? 12.649 0.062 -4.008 1.00 92.56 90 MET A C 1
ATOM 660 O O . MET A 1 90 ? 13.441 0.636 -4.750 1.00 92.56 90 MET A O 1
ATOM 664 N N . THR A 1 91 ? 12.981 -0.330 -2.776 1.00 90.19 91 THR A N 1
ATOM 665 C CA . THR A 1 91 ? 14.333 -0.153 -2.226 1.00 90.19 91 THR A CA 1
ATOM 666 C C . THR A 1 91 ? 15.329 -1.079 -2.930 1.00 90.19 91 THR A C 1
ATOM 668 O O . THR A 1 91 ? 16.399 -0.627 -3.328 1.00 90.19 91 THR A O 1
ATOM 671 N N . ALA A 1 92 ? 14.942 -2.332 -3.190 1.00 84.75 92 ALA A N 1
ATOM 672 C CA . ALA A 1 92 ? 15.762 -3.286 -3.938 1.00 84.75 92 ALA A CA 1
ATOM 673 C C . ALA A 1 92 ? 16.077 -2.805 -5.367 1.00 84.75 92 ALA A C 1
ATOM 675 O O . ALA A 1 92 ? 17.226 -2.894 -5.798 1.00 84.75 92 ALA A O 1
ATOM 676 N N . ALA A 1 93 ? 15.098 -2.218 -6.066 1.00 79.88 93 ALA A N 1
ATOM 677 C CA . ALA A 1 93 ? 15.308 -1.636 -7.397 1.00 79.88 93 ALA A CA 1
ATOM 678 C C . ALA A 1 93 ? 16.366 -0.512 -7.388 1.00 79.88 93 ALA A C 1
ATOM 680 O O . ALA A 1 93 ? 17.212 -0.418 -8.280 1.00 79.88 93 ALA A O 1
ATOM 681 N N . LEU A 1 94 ? 16.341 0.350 -6.363 1.00 78.25 94 LEU A N 1
ATOM 682 C CA . LEU A 1 94 ? 17.298 1.454 -6.217 1.00 78.25 94 LEU A CA 1
ATOM 683 C C . LEU A 1 94 ? 18.723 0.945 -5.960 1.00 78.25 94 LEU A C 1
ATOM 685 O O . LEU A 1 94 ? 19.680 1.454 -6.550 1.00 78.25 94 LEU A O 1
ATOM 689 N N . ASP A 1 95 ? 18.869 -0.081 -5.126 1.00 80.12 95 ASP A N 1
ATOM 690 C CA . ASP A 1 95 ? 20.167 -0.698 -4.843 1.00 80.12 95 ASP A CA 1
ATOM 691 C C . ASP A 1 95 ? 20.716 -1.446 -6.071 1.0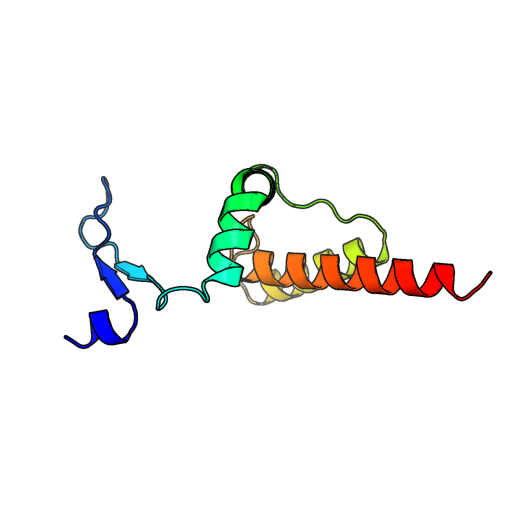0 80.12 95 ASP A C 1
ATOM 693 O O . ASP A 1 95 ? 21.911 -1.359 -6.378 1.00 80.12 95 ASP A O 1
ATOM 697 N N . GLY A 1 96 ? 19.841 -2.113 -6.831 1.00 70.00 96 GLY A N 1
ATOM 698 C CA . GLY A 1 96 ? 20.173 -2.756 -8.103 1.00 70.00 96 GLY A CA 1
ATOM 699 C C . GLY A 1 96 ? 20.683 -1.759 -9.147 1.00 70.00 96 GLY A C 1
ATOM 700 O O . GLY A 1 96 ? 21.747 -1.972 -9.736 1.00 70.00 96 GLY A O 1
ATOM 701 N N . ALA A 1 97 ? 19.992 -0.626 -9.315 1.00 62.31 97 ALA A N 1
ATOM 702 C CA . ALA A 1 97 ? 20.404 0.450 -10.218 1.00 62.31 97 ALA A CA 1
ATOM 703 C C . ALA A 1 97 ? 21.772 1.046 -9.833 1.00 62.31 97 ALA A C 1
ATOM 705 O O . ALA A 1 97 ? 22.643 1.221 -10.688 1.00 62.31 97 ALA A O 1
ATOM 706 N N . SER A 1 98 ? 21.997 1.267 -8.535 1.00 64.12 98 SER A N 1
ATOM 707 C CA . SER A 1 98 ? 23.257 1.799 -7.994 1.00 64.12 98 SER A CA 1
ATOM 708 C C . SER A 1 98 ? 24.451 0.872 -8.258 1.00 64.12 98 SER A C 1
ATOM 710 O O . SER A 1 98 ? 25.577 1.324 -8.477 1.00 64.12 98 SER A O 1
ATOM 712 N N . ARG A 1 99 ? 24.221 -0.446 -8.260 1.00 59.78 99 ARG A N 1
ATOM 713 C CA . ARG A 1 99 ? 25.268 -1.454 -8.474 1.00 59.78 99 ARG A CA 1
ATOM 714 C C . ARG A 1 99 ? 25.723 -1.545 -9.935 1.00 59.78 99 ARG A C 1
ATOM 716 O O . ARG A 1 99 ? 26.871 -1.906 -10.187 1.00 59.78 99 ARG A O 1
ATOM 723 N N . VAL A 1 100 ? 24.857 -1.201 -10.891 1.00 60.03 100 VAL A N 1
ATOM 724 C CA . VAL A 1 100 ? 25.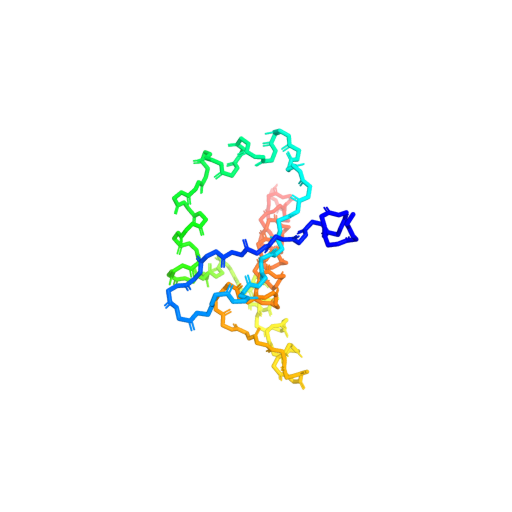178 -1.208 -12.331 1.00 60.03 100 VAL A CA 1
ATOM 725 C C . VAL A 1 100 ? 26.035 -0.002 -12.727 1.00 60.03 100 VAL A C 1
ATOM 727 O O . VAL A 1 100 ? 26.929 -0.140 -13.563 1.00 60.03 100 VAL A O 1
ATOM 730 N N . GLU A 1 101 ? 25.832 1.161 -12.102 1.00 59.16 101 GLU A N 1
ATOM 731 C CA . GLU A 1 101 ? 26.608 2.376 -12.400 1.00 59.16 101 GLU A CA 1
ATOM 732 C C . GLU A 1 101 ? 28.081 2.289 -11.962 1.00 59.16 101 GLU A C 1
ATOM 734 O O . GLU A 1 101 ? 28.936 2.925 -12.573 1.00 59.16 101 GLU A O 1
ATOM 739 N N . TYR A 1 102 ? 28.407 1.459 -10.967 1.00 53.78 102 TYR A N 1
ATOM 740 C CA . TYR A 1 102 ? 29.775 1.295 -10.453 1.00 53.78 102 TYR A CA 1
ATOM 741 C C . TYR A 1 102 ? 30.627 0.240 -11.184 1.00 53.78 102 TYR A C 1
ATOM 743 O O . TYR A 1 102 ? 31.806 0.083 -10.869 1.00 53.78 102 TYR A O 1
ATOM 751 N N . SER A 1 103 ? 30.056 -0.497 -12.141 1.00 53.75 103 SER A N 1
ATOM 752 C CA . SER A 1 103 ? 30.739 -1.585 -12.862 1.00 53.75 103 SER A CA 1
ATOM 753 C C . SER A 1 103 ? 31.157 -1.208 -14.295 1.00 53.75 103 SER A C 1
ATOM 755 O O . SER A 1 103 ? 31.380 -2.104 -15.115 1.00 53.75 103 SER A O 1
ATOM 757 N N . ARG A 1 104 ? 31.235 0.089 -14.619 1.00 46.62 104 ARG A N 1
ATOM 758 C CA . ARG A 1 104 ? 31.511 0.587 -15.973 1.00 46.62 104 ARG A CA 1
ATOM 759 C C . ARG A 1 104 ? 32.805 1.381 -16.079 1.00 46.62 104 ARG A C 1
ATOM 761 O O . ARG A 1 104 ? 33.113 2.135 -15.134 1.00 46.62 104 ARG A O 1
#

Secondary structure (DSSP, 8-state):
-HHHHTTEEE---TT-TTPEEE--S---HHHHHHHHHTHHHHHHHHHH----SSHHHHHHHHHHHHHHHHTT---STTSHHHHHHHHHHHHHHHHHHHHHHTT-

Mean predicted aligned error: 10.1 Å

Sequence (104 aa):
MALARAGIELAPHPTDPARLRHRPADLPPDLSARLRIHRAAVVGLLVDGYAPADDDAGYVLGERLGIADDLGMPTHPGAPAWLVAVGESMTAALDGASRVEYSR

Radius of gyration: 17.73 Å; Cα contacts (8 Å, |Δi|>4): 93; chains: 1; bounding box: 54×37×43 Å

Solvent-accessible surface area (backbone atoms only — not comparable to full-atom values): 5982 Å² total; per-residue (Å²): 114,72,49,63,76,69,22,39,42,78,36,92,39,100,88,41,73,80,37,72,36,78,46,73,71,85,64,58,68,69,57,50,50,50,50,62,75,42,38,66,60,55,51,44,39,47,72,78,39,85,80,64,92,46,70,67,10,40,48,46,29,52,53,45,43,50,56,31,48,78,70,72,42,62,64,53,69,73,27,72,57,29,52,52,22,51,53,53,14,56,50,44,42,53,54,54,55,57,58,58,69,73,74,114